Protein AF-T1AF98-F1 (afdb_monomer_lite)

Organism: NCBI:txid410659

pLDDT: mean 83.92, std 18.02, range [42.22, 96.0]

Sequence (76 aa):
LQHALTEAGAPKLMTPELIATLCDHAQGNLRALMNLAGELLALAAQREARQIDEQLFFETVAAPTPTQLKVVARKR

Structure (mmCIF, N/CA/C/O backbone):
data_AF-T1AF98-F1
#
_entry.id   AF-T1AF98-F1
#
loop_
_atom_site.group_PDB
_atom_site.id
_atom_site.type_symbol
_atom_site.label_atom_id
_atom_site.label_alt_id
_atom_site.label_comp_id
_atom_site.label_asym_id
_atom_site.label_entity_id
_atom_site.label_seq_id
_atom_site.pdbx_PDB_ins_code
_atom_site.Cartn_x
_atom_site.Cartn_y
_atom_site.Cartn_z
_atom_site.occupancy
_atom_site.B_iso_or_equiv
_atom_site.auth_seq_id
_atom_site.auth_comp_id
_atom_site.auth_asym_id
_atom_site.auth_atom_id
_atom_site.pdbx_PDB_model_num
ATOM 1 N N . LEU A 1 1 ? 0.974 -7.161 -5.822 1.00 86.50 1 LEU A N 1
ATOM 2 C CA . LEU A 1 1 ? 0.597 -6.299 -4.678 1.00 86.50 1 LEU A CA 1
ATOM 3 C C . LEU A 1 1 ? -0.732 -6.716 -4.042 1.00 86.50 1 LEU A C 1
ATOM 5 O O . LEU A 1 1 ? -0.732 -7.032 -2.863 1.00 86.50 1 LEU A O 1
ATOM 9 N N . GLN A 1 2 ? -1.827 -6.834 -4.804 1.00 92.31 2 GLN A N 1
ATOM 10 C CA . GLN A 1 2 ? -3.130 -7.301 -4.281 1.00 92.31 2 GLN A CA 1
ATOM 11 C C . GLN A 1 2 ? -3.060 -8.655 -3.548 1.00 92.31 2 GLN A C 1
ATOM 13 O O . GLN A 1 2 ? -3.613 -8.799 -2.461 1.00 92.31 2 GLN A O 1
ATOM 18 N N . HIS A 1 3 ? -2.321 -9.624 -4.103 1.00 92.38 3 HIS A N 1
ATOM 19 C CA . HIS A 1 3 ? -2.077 -10.907 -3.435 1.00 92.38 3 HIS A CA 1
ATOM 20 C C . HIS A 1 3 ? -1.409 -10.722 -2.062 1.00 92.38 3 HIS A C 1
ATOM 22 O O . HIS A 1 3 ? -1.907 -11.245 -1.077 1.00 92.38 3 HIS A O 1
ATOM 28 N N . ALA A 1 4 ? -0.362 -9.895 -1.969 1.00 91.88 4 ALA A N 1
ATOM 29 C CA . ALA A 1 4 ? 0.331 -9.628 -0.707 1.00 91.88 4 ALA A CA 1
ATOM 30 C C . ALA A 1 4 ? -0.579 -8.963 0.343 1.00 91.88 4 ALA A C 1
ATOM 32 O O . ALA A 1 4 ? -0.521 -9.323 1.513 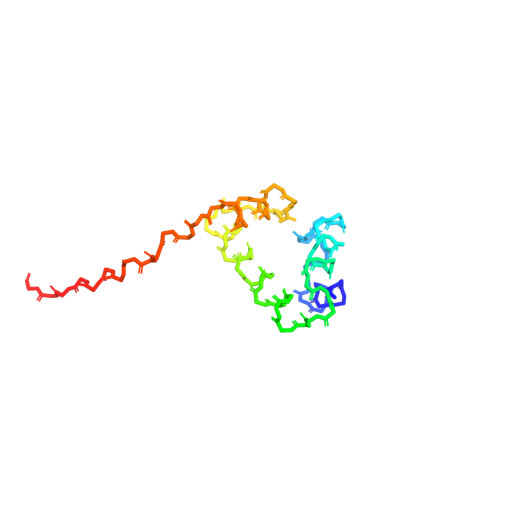1.00 91.88 4 ALA A O 1
ATOM 33 N N . LEU A 1 5 ? -1.455 -8.037 -0.067 1.00 92.88 5 LEU A N 1
ATOM 34 C CA . LEU A 1 5 ? -2.449 -7.430 0.830 1.00 92.88 5 LEU A CA 1
ATOM 35 C C . LEU A 1 5 ? -3.483 -8.448 1.327 1.00 92.88 5 LEU A C 1
ATOM 37 O O . LEU A 1 5 ? -3.925 -8.374 2.471 1.00 92.88 5 LEU A O 1
ATOM 41 N N . THR A 1 6 ? -3.860 -9.398 0.470 1.00 94.94 6 THR A N 1
ATOM 42 C CA . THR A 1 6 ? -4.799 -10.471 0.817 1.00 94.94 6 THR A CA 1
ATOM 43 C C . THR A 1 6 ? -4.170 -11.450 1.806 1.00 94.94 6 THR A C 1
ATOM 45 O O . THR A 1 6 ? -4.771 -11.723 2.839 1.00 94.94 6 THR A O 1
ATOM 48 N N . GLU A 1 7 ? -2.941 -11.903 1.542 1.00 95.25 7 GLU A N 1
ATOM 49 C CA . GLU A 1 7 ? -2.170 -12.774 2.443 1.00 95.25 7 GLU A CA 1
ATOM 50 C C . GLU A 1 7 ? -1.916 -12.113 3.806 1.00 95.25 7 GLU A C 1
ATOM 52 O O . GLU A 1 7 ? -1.965 -12.769 4.841 1.00 95.25 7 GLU A O 1
ATOM 57 N N . ALA A 1 8 ? -1.711 -10.792 3.829 1.00 92.00 8 ALA A N 1
ATOM 58 C CA . ALA A 1 8 ? -1.563 -10.021 5.062 1.00 92.00 8 ALA A CA 1
ATOM 59 C C . ALA A 1 8 ? -2.887 -9.799 5.828 1.00 92.00 8 ALA A C 1
ATOM 61 O O . ALA A 1 8 ? -2.878 -9.179 6.890 1.00 92.00 8 ALA A O 1
ATOM 62 N N . GLY A 1 9 ? -4.032 -10.249 5.300 1.00 94.75 9 GLY A N 1
ATOM 63 C CA . GLY A 1 9 ? -5.350 -10.047 5.913 1.00 94.75 9 GLY A CA 1
ATOM 64 C C . GLY A 1 9 ? -5.886 -8.615 5.808 1.00 94.75 9 GLY A C 1
ATOM 65 O O . GLY A 1 9 ? -6.884 -8.283 6.447 1.00 94.75 9 GLY A O 1
ATOM 66 N N . ALA A 1 10 ? -5.264 -7.766 4.985 1.00 92.94 10 ALA A N 1
ATOM 67 C CA . ALA A 1 10 ? -5.603 -6.353 4.831 1.00 92.94 10 ALA A CA 1
ATOM 68 C C . ALA A 1 10 ? -5.915 -5.977 3.361 1.00 92.94 10 ALA A C 1
ATOM 70 O O . ALA A 1 10 ? -5.348 -5.021 2.827 1.00 92.94 10 ALA A O 1
ATOM 71 N N . PRO A 1 11 ? -6.844 -6.681 2.676 1.00 93.12 11 PRO A N 1
ATOM 72 C CA . PRO A 1 11 ? -7.080 -6.517 1.236 1.00 93.12 11 PRO A CA 1
ATOM 73 C C . PRO A 1 11 ? -7.610 -5.132 0.838 1.00 93.12 11 PRO A C 1
ATOM 75 O O . PRO A 1 11 ? -7.512 -4.754 -0.323 1.00 93.12 11 PRO A O 1
ATOM 78 N N . LYS A 1 12 ? -8.177 -4.377 1.788 1.00 93.69 12 LYS A N 1
ATOM 79 C CA . LYS A 1 12 ? -8.747 -3.034 1.574 1.00 93.69 12 LYS A CA 1
ATOM 80 C C . LYS A 1 12 ? -7.855 -1.898 2.090 1.00 93.69 12 LYS A C 1
ATOM 82 O O . LYS A 1 12 ? -8.294 -0.753 2.118 1.00 93.69 12 LYS A O 1
ATOM 87 N N . LEU A 1 13 ? -6.636 -2.214 2.533 1.00 94.81 13 LEU A N 1
ATOM 88 C CA . LEU A 1 13 ? -5.729 -1.239 3.141 1.00 94.81 13 LEU A CA 1
ATOM 89 C C . LEU A 1 13 ? -5.280 -0.156 2.156 1.00 94.81 13 LEU A C 1
ATOM 91 O O . LEU A 1 13 ? -5.100 0.984 2.564 1.00 94.81 13 LEU A O 1
ATOM 95 N N . MET A 1 14 ? -5.110 -0.511 0.881 1.00 96.00 14 MET A N 1
ATOM 96 C CA . MET A 1 14 ? -4.745 0.411 -0.196 1.00 96.00 14 MET A CA 1
ATOM 97 C C . MET A 1 14 ? -5.914 0.589 -1.167 1.00 96.00 14 MET A C 1
ATOM 99 O O . MET A 1 14 ? -6.626 -0.382 -1.446 1.00 96.00 14 MET A O 1
ATOM 103 N N . THR A 1 15 ? -6.102 1.800 -1.696 1.00 95.81 15 THR A N 1
ATOM 104 C CA . THR A 1 15 ? -7.049 2.039 -2.798 1.00 95.81 15 THR A CA 1
ATOM 105 C C . THR A 1 15 ? -6.578 1.315 -4.069 1.00 95.81 15 THR A C 1
ATOM 107 O O . THR A 1 15 ? -5.368 1.183 -4.284 1.00 95.81 15 THR A O 1
ATOM 110 N N . PRO A 1 16 ? -7.491 0.805 -4.919 1.00 94.31 16 PRO A N 1
ATOM 111 C CA . PRO A 1 16 ? -7.125 0.188 -6.196 1.00 94.31 16 PRO A CA 1
ATOM 112 C C . PRO A 1 16 ? -6.267 1.106 -7.075 1.00 94.31 16 PRO A C 1
ATOM 114 O O . PRO A 1 16 ? -5.295 0.643 -7.679 1.00 94.31 16 PRO A O 1
ATOM 117 N N . GLU A 1 17 ? -6.596 2.398 -7.105 1.00 95.25 17 GLU A N 1
ATOM 118 C CA . GLU A 1 17 ? -5.865 3.426 -7.840 1.00 95.25 17 GLU A CA 1
ATOM 119 C C . GLU A 1 17 ? -4.433 3.608 -7.311 1.00 95.25 17 GLU A C 1
ATOM 121 O O . GLU A 1 17 ? -3.483 3.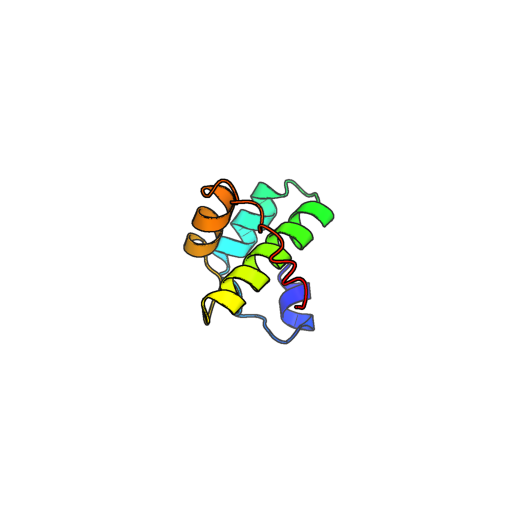674 -8.101 1.00 95.25 17 GLU A O 1
ATOM 126 N N . LEU A 1 18 ? -4.236 3.592 -5.985 1.00 95.56 18 LEU A N 1
ATOM 127 C CA . LEU A 1 18 ? -2.900 3.627 -5.392 1.00 95.56 18 LEU A CA 1
ATOM 128 C C . LEU A 1 18 ? -2.076 2.404 -5.797 1.00 95.56 18 LEU A C 1
ATOM 130 O O . LEU A 1 18 ? -0.907 2.554 -6.151 1.00 95.56 18 LEU A O 1
ATOM 134 N N . ILE A 1 19 ? -2.641 1.190 -5.767 1.00 94.88 19 ILE A N 1
ATOM 135 C CA . ILE A 1 19 ? -1.851 0.003 -6.137 1.00 94.88 19 ILE A CA 1
ATOM 136 C C . ILE A 1 19 ? -1.436 0.063 -7.611 1.00 94.88 19 ILE A C 1
ATOM 138 O O . ILE A 1 19 ? -0.309 -0.329 -7.917 1.00 94.88 19 ILE A O 1
ATOM 142 N N . ALA A 1 20 ? -2.292 0.572 -8.505 1.00 94.81 20 ALA A N 1
ATOM 143 C CA . ALA A 1 20 ? -1.926 0.802 -9.904 1.00 94.81 20 ALA A CA 1
ATOM 144 C C . ALA A 1 20 ? -0.776 1.817 -10.014 1.00 94.81 20 ALA A C 1
ATOM 146 O O . ALA A 1 20 ? 0.256 1.509 -10.606 1.00 94.81 20 ALA A O 1
ATOM 147 N N . THR A 1 21 ? -0.898 2.955 -9.328 1.00 94.38 21 THR A N 1
ATOM 148 C CA . THR A 1 21 ? 0.125 4.012 -9.290 1.00 94.38 21 THR A CA 1
ATOM 149 C C . THR A 1 21 ? 1.476 3.492 -8.790 1.00 94.38 21 THR A C 1
ATOM 151 O O . THR A 1 21 ? 2.517 3.776 -9.381 1.00 94.38 21 THR A O 1
ATOM 154 N N . LEU A 1 22 ? 1.476 2.676 -7.733 1.00 93.94 22 LEU A N 1
ATOM 155 C CA . LEU A 1 22 ? 2.684 2.043 -7.204 1.00 93.94 22 LEU A CA 1
ATOM 156 C C . LEU A 1 22 ? 3.313 1.069 -8.207 1.00 93.94 22 LEU A C 1
ATOM 158 O O . LEU A 1 22 ? 4.537 1.041 -8.344 1.00 93.94 22 LEU A O 1
ATOM 162 N N . CYS A 1 23 ? 2.499 0.277 -8.911 1.00 93.75 23 CYS A N 1
ATOM 163 C CA . CYS A 1 23 ? 2.992 -0.638 -9.942 1.00 93.75 23 CYS A CA 1
ATOM 164 C C . CYS A 1 23 ? 3.635 0.122 -11.110 1.00 93.75 23 CYS A C 1
ATOM 166 O O . CYS A 1 23 ? 4.730 -0.255 -11.538 1.00 93.75 23 CYS A O 1
ATOM 168 N N . ASP A 1 24 ? 2.995 1.197 -11.572 1.00 93.75 24 ASP A N 1
ATOM 169 C CA . ASP A 1 24 ? 3.496 2.040 -12.660 1.00 93.75 24 ASP A CA 1
ATOM 170 C C . ASP A 1 24 ? 4.789 2.756 -12.260 1.00 93.75 24 ASP A C 1
ATOM 172 O O . ASP A 1 24 ? 5.774 2.722 -12.999 1.00 93.75 24 ASP A O 1
ATOM 176 N N . HIS A 1 25 ? 4.831 3.330 -11.053 1.00 92.00 25 HIS A N 1
ATOM 177 C CA . HIS A 1 25 ? 6.021 3.992 -10.520 1.00 92.00 25 HIS A CA 1
ATOM 178 C C . HIS A 1 25 ? 7.203 3.026 -10.368 1.00 92.00 25 HIS A C 1
ATOM 180 O O . HIS A 1 25 ? 8.344 3.377 -10.661 1.00 92.00 25 HIS A O 1
ATOM 186 N N . ALA A 1 26 ? 6.941 1.792 -9.934 1.00 92.69 26 ALA A N 1
ATOM 187 C CA . ALA A 1 26 ? 7.981 0.789 -9.756 1.00 92.69 26 ALA A CA 1
ATOM 188 C C . ALA A 1 26 ? 8.514 0.213 -11.079 1.00 92.69 26 ALA A C 1
ATOM 190 O O . ALA A 1 26 ? 9.553 -0.446 -11.056 1.00 92.69 26 ALA A O 1
ATOM 191 N N . GLN A 1 27 ? 7.827 0.411 -12.213 1.00 94.00 27 GLN A N 1
ATOM 192 C CA . GLN A 1 27 ? 8.246 -0.060 -13.544 1.00 94.00 27 GLN A CA 1
ATOM 193 C C . GLN A 1 27 ? 8.678 -1.545 -13.564 1.00 94.00 27 GLN A C 1
ATOM 195 O O . GLN A 1 27 ? 9.673 -1.924 -14.180 1.00 94.00 27 GLN A O 1
ATOM 200 N N . GLY A 1 28 ? 7.956 -2.402 -12.833 1.00 91.12 28 GLY A N 1
ATOM 201 C CA . GLY A 1 28 ? 8.255 -3.837 -12.708 1.00 91.12 28 GLY A CA 1
ATOM 202 C C . GLY A 1 28 ? 9.340 -4.204 -11.682 1.00 91.12 28 GLY A C 1
ATOM 203 O O . GLY A 1 28 ? 9.568 -5.387 -11.422 1.00 91.12 28 GLY A O 1
ATOM 204 N N . ASN A 1 29 ? 9.981 -3.230 -11.034 1.00 95.19 29 ASN A N 1
ATOM 205 C CA . ASN A 1 29 ? 10.934 -3.473 -9.956 1.00 95.19 29 ASN A CA 1
ATOM 206 C C . ASN A 1 29 ? 10.209 -3.791 -8.641 1.00 95.19 29 ASN A C 1
ATOM 208 O O . ASN A 1 29 ? 9.865 -2.910 -7.8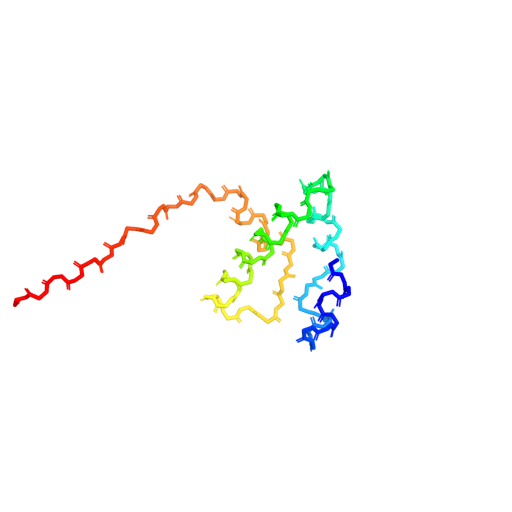53 1.00 95.19 29 ASN A O 1
ATOM 212 N N . LEU A 1 30 ? 10.036 -5.084 -8.368 1.00 93.62 30 LEU A N 1
ATOM 213 C CA . LEU A 1 30 ? 9.366 -5.570 -7.158 1.00 93.62 30 LEU A CA 1
ATOM 214 C C . LEU A 1 30 ? 10.044 -5.118 -5.856 1.00 93.62 30 LEU A C 1
ATOM 216 O O . LEU A 1 30 ? 9.359 -4.916 -4.858 1.00 93.62 30 LEU A O 1
ATOM 220 N N . ARG A 1 31 ? 11.372 -4.936 -5.844 1.00 93.94 31 ARG A N 1
ATOM 221 C CA . ARG A 1 31 ? 12.078 -4.455 -4.647 1.00 93.94 31 ARG A CA 1
ATOM 222 C C . ARG A 1 31 ? 11.732 -2.994 -4.367 1.00 93.94 31 ARG A C 1
ATOM 224 O O . ARG A 1 31 ? 11.412 -2.665 -3.231 1.00 93.94 31 ARG A O 1
ATOM 231 N N . ALA A 1 32 ? 11.770 -2.146 -5.394 1.00 92.44 32 ALA A N 1
ATOM 232 C CA . ALA A 1 32 ? 11.379 -0.743 -5.265 1.00 92.44 32 ALA A CA 1
ATOM 233 C C . ALA A 1 32 ? 9.906 -0.615 -4.846 1.00 92.44 32 ALA A C 1
ATOM 235 O O . ALA A 1 32 ? 9.604 0.119 -3.910 1.00 92.44 32 ALA A O 1
ATOM 236 N N . LEU A 1 33 ? 9.021 -1.410 -5.460 1.00 94.19 33 LEU A N 1
ATOM 237 C CA . LEU A 1 33 ? 7.602 -1.482 -5.109 1.00 94.19 33 LEU A CA 1
ATOM 238 C C . LEU A 1 33 ? 7.386 -1.785 -3.621 1.00 94.19 33 LEU A C 1
ATOM 240 O O . LEU A 1 33 ? 6.641 -1.080 -2.946 1.00 94.19 33 LEU A O 1
ATOM 244 N N . MET A 1 34 ? 8.026 -2.841 -3.109 1.00 94.31 34 MET A N 1
ATOM 245 C CA . MET A 1 34 ? 7.845 -3.266 -1.720 1.00 94.31 34 MET A CA 1
ATOM 246 C C . MET A 1 34 ? 8.457 -2.284 -0.720 1.00 94.31 34 MET A C 1
ATOM 248 O O . MET A 1 34 ? 7.877 -2.081 0.344 1.00 94.31 34 MET A O 1
ATOM 252 N N . ASN A 1 35 ? 9.586 -1.652 -1.058 1.00 93.19 35 ASN A N 1
ATOM 253 C CA . ASN A 1 35 ? 10.185 -0.616 -0.217 1.00 93.19 35 ASN A CA 1
ATOM 254 C C . ASN A 1 35 ? 9.246 0.587 -0.080 1.00 93.19 35 ASN A C 1
ATOM 256 O O . ASN A 1 35 ? 8.901 0.969 1.034 1.00 93.19 35 ASN A O 1
ATOM 260 N N . LEU A 1 36 ? 8.760 1.112 -1.205 1.00 93.00 36 LEU A N 1
ATOM 261 C CA . LEU A 1 36 ? 7.847 2.251 -1.240 1.00 93.00 36 LEU A CA 1
ATOM 262 C C . LEU A 1 36 ? 6.517 1.948 -0.531 1.00 93.00 36 LEU A C 1
ATOM 264 O O . LEU A 1 36 ? 6.023 2.756 0.250 1.00 93.00 36 LEU A O 1
ATOM 268 N N . ALA A 1 37 ? 5.954 0.753 -0.737 1.00 93.25 37 ALA A N 1
ATOM 269 C CA . ALA A 1 37 ? 4.768 0.305 -0.007 1.00 93.25 37 ALA A CA 1
ATOM 270 C C . ALA A 1 37 ? 5.013 0.229 1.513 1.00 93.25 37 ALA A C 1
ATOM 272 O O . ALA A 1 37 ? 4.126 0.566 2.297 1.00 93.25 37 ALA A O 1
ATOM 273 N N . GLY A 1 38 ? 6.210 -0.190 1.933 1.00 93.19 38 GLY A N 1
ATOM 274 C CA . GLY A 1 38 ? 6.619 -0.204 3.337 1.00 93.19 38 GLY A CA 1
ATOM 275 C C . GLY A 1 38 ? 6.755 1.198 3.934 1.00 93.19 38 GLY A C 1
ATOM 276 O O . GLY A 1 38 ? 6.298 1.433 5.052 1.00 93.19 38 GLY A O 1
ATOM 277 N N . GLU A 1 39 ? 7.321 2.143 3.183 1.00 93.12 39 GLU A N 1
ATOM 278 C CA . GLU A 1 39 ? 7.410 3.554 3.581 1.00 93.12 39 GLU A CA 1
ATOM 279 C C . GLU A 1 39 ? 6.019 4.175 3.762 1.00 93.12 39 GLU A C 1
ATOM 281 O O . GLU A 1 39 ? 5.746 4.791 4.796 1.00 93.12 39 GLU A O 1
ATOM 286 N N . LEU A 1 40 ? 5.103 3.931 2.818 1.00 93.62 40 LEU A N 1
ATOM 287 C CA . LEU A 1 40 ? 3.712 4.377 2.923 1.00 93.62 40 LEU A CA 1
ATOM 288 C C . LEU A 1 40 ? 2.992 3.766 4.117 1.00 93.62 40 LEU A C 1
ATOM 290 O O . LEU A 1 40 ? 2.261 4.464 4.814 1.00 93.62 40 LEU A O 1
ATOM 294 N N . LEU A 1 41 ? 3.212 2.479 4.387 1.00 93.62 41 LEU A N 1
ATOM 295 C CA . LEU A 1 41 ? 2.632 1.815 5.548 1.00 93.62 41 LEU A CA 1
ATOM 296 C C . LEU A 1 41 ? 3.131 2.438 6.858 1.00 93.62 41 LEU A C 1
ATOM 298 O O . LEU A 1 41 ? 2.341 2.675 7.772 1.00 93.62 41 LEU A O 1
ATOM 302 N N . ALA A 1 42 ? 4.427 2.744 6.947 1.00 93.25 42 ALA A N 1
ATOM 303 C CA . ALA A 1 42 ? 5.005 3.403 8.112 1.00 93.25 42 ALA A CA 1
ATOM 304 C C . ALA A 1 42 ? 4.462 4.830 8.299 1.00 93.25 42 ALA A C 1
ATOM 306 O O . ALA A 1 42 ? 4.236 5.252 9.435 1.00 93.25 42 ALA A O 1
ATOM 307 N N . LEU A 1 43 ? 4.237 5.572 7.212 1.00 91.50 43 LEU A N 1
ATOM 308 C CA . LEU A 1 43 ? 3.610 6.896 7.257 1.00 91.50 43 LEU A CA 1
ATOM 309 C C . LEU A 1 43 ? 2.134 6.827 7.650 1.00 91.50 43 LEU A C 1
ATOM 311 O O . LEU A 1 43 ? 1.692 7.600 8.498 1.00 91.50 43 LEU A O 1
ATOM 315 N N . ALA A 1 44 ? 1.386 5.878 7.090 1.00 92.88 44 ALA A N 1
ATOM 316 C CA . ALA A 1 44 ? -0.007 5.646 7.444 1.00 92.88 44 ALA A CA 1
ATOM 317 C C . ALA A 1 44 ? -0.148 5.311 8.934 1.00 92.88 44 ALA A C 1
ATOM 319 O O . ALA A 1 44 ? -1.006 5.874 9.608 1.00 92.88 44 ALA A O 1
ATOM 320 N N . ALA A 1 45 ? 0.749 4.476 9.469 1.00 92.94 45 ALA A N 1
ATOM 321 C CA . ALA A 1 45 ? 0.789 4.155 10.892 1.00 92.94 45 ALA A CA 1
ATOM 322 C C . ALA A 1 45 ? 1.085 5.388 11.764 1.00 92.94 45 ALA A C 1
ATOM 324 O O . ALA A 1 45 ? 0.408 5.599 12.765 1.00 92.94 45 ALA A O 1
ATOM 325 N N . GLN A 1 46 ? 2.048 6.231 11.372 1.00 92.62 46 GLN A N 1
ATOM 326 C CA . GLN A 1 46 ? 2.370 7.475 12.091 1.00 92.62 46 GLN A CA 1
ATOM 327 C C . GLN A 1 46 ? 1.210 8.475 12.117 1.00 92.62 46 GLN A C 1
ATOM 329 O O . GLN A 1 46 ? 1.103 9.265 13.050 1.00 92.62 46 GLN A O 1
ATOM 334 N N . ARG A 1 47 ? 0.361 8.460 11.087 1.00 91.06 47 ARG A N 1
ATOM 335 C CA . ARG A 1 47 ? -0.787 9.364 10.950 1.00 91.06 47 ARG A CA 1
ATOM 336 C C . ARG A 1 47 ? -2.109 8.756 11.401 1.00 91.06 47 ARG A C 1
ATOM 338 O O . ARG A 1 47 ? -3.142 9.397 11.238 1.00 91.06 47 ARG A O 1
ATOM 345 N N . GLU A 1 48 ? -2.081 7.525 11.909 1.00 92.44 48 GLU A N 1
ATOM 346 C CA . GLU A 1 48 ? -3.279 6.751 12.251 1.00 92.44 48 GLU A CA 1
ATOM 347 C C . GLU A 1 48 ? -4.290 6.681 11.086 1.00 92.44 48 GLU A C 1
ATOM 349 O O . GLU A 1 48 ? -5.510 6.637 11.270 1.00 92.44 48 GLU A O 1
ATOM 354 N N . ALA A 1 49 ? -3.773 6.674 9.853 1.00 91.69 49 ALA A N 1
ATOM 355 C CA . ALA A 1 49 ? -4.583 6.627 8.651 1.00 91.69 49 ALA A CA 1
ATOM 356 C C . ALA A 1 49 ? -5.219 5.239 8.506 1.00 91.69 49 ALA A C 1
ATOM 358 O O . ALA A 1 4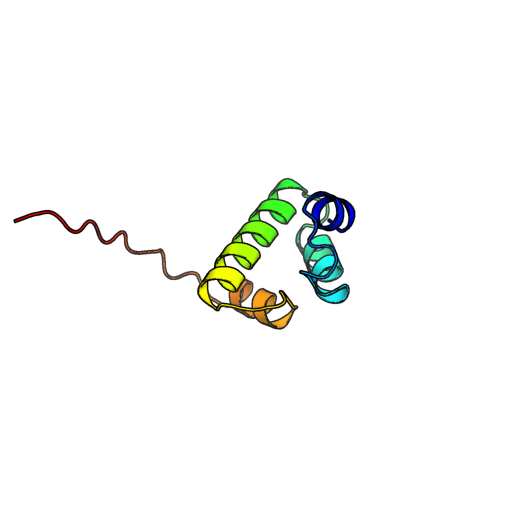9 ? -4.543 4.209 8.533 1.00 91.69 49 ALA A O 1
ATOM 359 N N . ARG A 1 50 ? -6.544 5.209 8.334 1.00 91.00 50 ARG A N 1
ATOM 360 C CA . ARG A 1 50 ? -7.314 3.960 8.189 1.00 91.00 50 ARG A CA 1
ATOM 361 C C . ARG A 1 50 ? -7.142 3.294 6.825 1.00 91.00 50 ARG A C 1
ATOM 363 O O . AR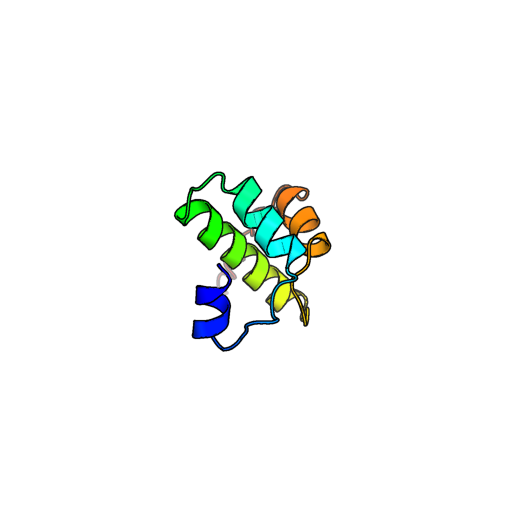G A 1 50 ? -7.419 2.105 6.694 1.00 91.00 50 ARG A O 1
ATOM 370 N N . GLN A 1 51 ? -6.737 4.063 5.824 1.00 93.56 51 GLN A N 1
ATOM 371 C CA . GLN A 1 51 ? -6.531 3.620 4.454 1.00 93.56 51 GLN A CA 1
ATOM 372 C C . GLN A 1 51 ? -5.347 4.385 3.865 1.00 93.56 51 GLN A C 1
ATOM 374 O O . GLN A 1 51 ? -5.101 5.532 4.235 1.00 93.56 51 GLN A O 1
ATOM 379 N N . ILE A 1 52 ? -4.611 3.729 2.976 1.00 95.62 52 ILE A N 1
ATOM 380 C CA . ILE A 1 52 ? -3.503 4.302 2.220 1.00 95.62 52 ILE A CA 1
ATOM 381 C C . ILE A 1 52 ? -4.032 4.614 0.819 1.00 95.62 52 ILE A C 1
ATOM 383 O O . ILE A 1 52 ? -4.482 3.710 0.111 1.00 95.62 52 ILE A O 1
ATOM 387 N N . ASP A 1 53 ? -3.990 5.881 0.435 1.00 94.56 53 ASP A N 1
ATOM 388 C CA . ASP A 1 53 ? -4.492 6.391 -0.838 1.00 94.56 53 ASP A CA 1
ATOM 389 C C . ASP A 1 53 ? -3.398 7.149 -1.609 1.00 94.56 53 ASP A C 1
ATOM 391 O O . ASP A 1 53 ? -2.243 7.270 -1.180 1.00 94.56 53 ASP A O 1
ATOM 395 N N . GLU A 1 54 ? -3.758 7.649 -2.786 1.00 93.50 54 GLU A N 1
ATOM 396 C CA . GLU A 1 54 ? -2.865 8.413 -3.649 1.00 93.50 54 GLU A CA 1
ATOM 397 C C . GLU A 1 54 ? -2.404 9.715 -2.989 1.00 93.50 54 GLU A C 1
ATOM 399 O O . GLU A 1 54 ? -1.287 10.158 -3.246 1.00 93.50 54 GLU A O 1
ATOM 404 N N . GLN A 1 55 ? -3.213 10.311 -2.105 1.00 90.19 55 GLN A N 1
ATOM 405 C CA . GLN A 1 55 ? -2.831 11.532 -1.396 1.00 90.19 55 GLN A CA 1
ATOM 406 C C . GLN A 1 55 ? -1.617 11.274 -0.501 1.00 90.19 55 GLN A C 1
ATOM 408 O O . GLN A 1 55 ? -0.619 11.991 -0.602 1.00 90.19 55 GLN A O 1
ATOM 413 N N . LEU A 1 56 ? -1.653 10.201 0.297 1.00 89.69 56 LEU A N 1
ATOM 414 C CA . LEU A 1 56 ? -0.518 9.805 1.132 1.00 89.69 56 LEU A CA 1
ATOM 415 C C . LEU A 1 56 ? 0.726 9.483 0.284 1.00 89.69 56 LEU A C 1
ATOM 417 O O . LEU A 1 56 ? 1.855 9.807 0.665 1.00 89.69 56 LEU A O 1
ATOM 421 N N . PHE A 1 57 ? 0.526 8.876 -0.888 1.00 91.75 57 PHE A N 1
ATOM 422 C CA . PHE A 1 57 ? 1.604 8.617 -1.840 1.00 91.75 57 PHE A CA 1
ATOM 423 C C . PHE A 1 57 ? 2.253 9.896 -2.363 1.00 91.75 57 PHE A C 1
ATOM 425 O O . PHE A 1 57 ? 3.478 10.022 -2.297 1.00 91.75 57 PHE A O 1
ATOM 432 N N . PHE A 1 58 ? 1.461 10.865 -2.822 1.00 89.88 58 PHE A N 1
ATOM 433 C CA . PHE A 1 58 ? 1.998 12.129 -3.313 1.00 89.88 58 PHE A CA 1
ATOM 434 C C . PHE A 1 58 ? 2.757 12.881 -2.233 1.00 89.88 58 PHE A C 1
ATOM 436 O O . PHE A 1 58 ? 3.802 13.446 -2.524 1.00 89.88 58 PHE A O 1
ATOM 443 N N . GLU A 1 59 ? 2.302 12.845 -0.986 1.00 85.94 59 GLU A N 1
ATOM 444 C CA . GLU A 1 59 ? 3.045 13.452 0.117 1.00 85.94 59 GLU A CA 1
ATOM 445 C C . GLU A 1 59 ? 4.405 12.790 0.354 1.00 85.94 59 GLU A C 1
ATOM 447 O O . GLU A 1 59 ? 5.380 13.477 0.648 1.00 85.94 59 GLU A O 1
ATOM 452 N N . THR A 1 60 ? 4.490 11.472 0.182 1.00 81.31 60 THR A N 1
ATOM 453 C CA . THR A 1 60 ? 5.732 10.709 0.377 1.00 81.31 60 THR A CA 1
ATOM 454 C C . THR A 1 60 ? 6.736 10.964 -0.746 1.00 81.31 60 THR A C 1
ATOM 456 O O . THR A 1 60 ? 7.930 11.080 -0.492 1.00 81.31 60 THR A O 1
ATOM 459 N N . VAL A 1 61 ? 6.256 11.083 -1.987 1.00 79.38 61 VAL A N 1
ATOM 460 C CA . VAL A 1 61 ? 7.102 11.322 -3.169 1.00 79.38 61 VAL A CA 1
ATOM 461 C C . VAL A 1 61 ? 7.440 12.806 -3.356 1.00 79.38 61 VAL A C 1
ATOM 463 O O . VAL A 1 61 ? 8.522 13.130 -3.840 1.00 79.38 61 VAL A O 1
ATOM 466 N N . ALA A 1 62 ? 6.537 13.718 -2.985 1.00 69.00 62 ALA A N 1
ATOM 467 C CA . ALA A 1 62 ? 6.742 15.160 -3.124 1.00 69.00 62 ALA A CA 1
ATOM 468 C C . ALA A 1 62 ? 7.517 15.775 -1.951 1.00 69.00 62 ALA A C 1
ATOM 470 O O . ALA A 1 62 ? 8.160 16.810 -2.133 1.00 69.00 62 ALA A O 1
ATOM 471 N N . ALA A 1 63 ? 7.479 15.176 -0.756 1.00 56.03 63 ALA A N 1
ATOM 472 C CA . ALA A 1 63 ? 8.297 15.646 0.350 1.00 56.03 63 ALA A CA 1
ATOM 473 C C . ALA A 1 63 ? 9.750 15.177 0.157 1.00 56.03 63 ALA A C 1
ATOM 475 O O . ALA A 1 63 ? 10.008 13.973 0.195 1.00 56.03 63 ALA A O 1
ATOM 476 N N . PRO A 1 64 ? 10.743 16.078 0.020 1.00 48.78 64 PRO A N 1
ATOM 477 C CA . PRO A 1 64 ? 12.119 15.682 0.267 1.00 48.78 64 PRO A CA 1
ATOM 478 C C . PRO A 1 64 ? 12.182 15.252 1.734 1.00 48.78 64 PRO A C 1
ATOM 480 O O . PRO A 1 64 ? 11.979 16.073 2.626 1.00 48.78 64 PRO A O 1
ATOM 483 N N . THR A 1 65 ? 12.393 13.962 1.994 1.00 48.44 65 THR A N 1
ATOM 484 C CA . THR A 1 65 ? 12.471 13.417 3.354 1.00 48.44 65 THR A CA 1
ATOM 485 C C . THR A 1 65 ? 13.422 14.272 4.199 1.00 48.44 65 THR A C 1
ATOM 487 O O . THR A 1 65 ? 14.620 14.298 3.892 1.00 48.44 65 THR A O 1
ATOM 490 N N . PRO A 1 66 ? 12.977 14.958 5.272 1.00 47.62 66 PRO A N 1
ATOM 491 C CA . PRO A 1 66 ? 13.918 15.395 6.280 1.00 47.62 66 PRO A CA 1
ATOM 492 C C . PRO A 1 66 ? 14.431 14.115 6.933 1.00 47.62 66 PRO A C 1
ATOM 494 O O . PRO A 1 66 ? 13.699 13.426 7.644 1.00 47.62 66 PRO A O 1
ATOM 497 N N . THR A 1 67 ? 15.677 13.761 6.613 1.00 43.09 67 THR A N 1
ATOM 498 C CA . THR A 1 67 ? 16.483 12.759 7.312 1.00 43.09 67 THR A CA 1
ATOM 499 C C . THR A 1 67 ? 16.097 12.757 8.781 1.00 43.09 67 THR A C 1
ATOM 501 O O . THR A 1 67 ? 16.254 13.779 9.451 1.00 43.09 67 THR A O 1
ATOM 504 N N . GLN A 1 68 ? 15.580 11.629 9.275 1.00 48.62 68 GLN A N 1
ATOM 505 C CA . GLN A 1 68 ? 15.347 11.443 10.699 1.00 48.62 68 GLN A CA 1
ATOM 506 C C . GLN A 1 68 ? 16.671 11.700 11.423 1.00 48.62 68 GLN A C 1
ATOM 508 O O . GLN A 1 68 ? 17.579 10.865 11.430 1.00 48.62 68 GLN A O 1
ATOM 513 N N . LEU A 1 69 ? 16.805 12.896 11.995 1.00 46.38 69 LEU A N 1
ATOM 514 C CA . LEU A 1 69 ? 17.887 13.234 12.895 1.00 46.38 69 LEU A CA 1
ATOM 515 C C . LEU A 1 69 ? 17.703 12.336 14.109 1.00 46.38 69 LEU A C 1
ATOM 517 O O . LEU A 1 69 ? 16.835 12.543 14.952 1.00 46.38 69 LEU A O 1
ATOM 521 N N . LYS A 1 70 ? 18.514 11.286 14.127 1.00 44.25 70 LYS A N 1
ATOM 522 C CA . LYS A 1 70 ? 18.731 10.352 15.220 1.00 44.25 70 LYS A CA 1
ATOM 523 C C . LYS A 1 70 ? 18.859 11.154 16.522 1.00 44.25 70 LYS A C 1
ATOM 525 O O . LYS A 1 70 ? 19.933 11.676 16.819 1.00 44.25 70 LYS A O 1
ATOM 530 N N . VAL A 1 71 ? 17.785 11.257 17.310 1.00 42.97 71 VAL A N 1
ATOM 531 C CA . VAL A 1 71 ? 17.879 11.752 18.688 1.00 42.97 71 VAL A CA 1
ATOM 532 C C . VAL A 1 71 ? 18.528 10.637 19.494 1.00 42.97 71 VAL A C 1
ATOM 534 O O . VAL A 1 71 ? 17.881 9.801 20.119 1.00 42.97 71 VAL A O 1
ATOM 537 N N . VAL A 1 72 ? 19.857 10.602 19.439 1.00 48.09 72 VAL A N 1
ATOM 538 C CA . VAL A 1 72 ? 20.664 9.915 20.436 1.00 48.09 72 VAL A CA 1
ATOM 539 C C . VAL A 1 72 ? 20.564 10.770 21.695 1.00 48.09 72 VAL A C 1
ATOM 541 O O . VAL A 1 72 ? 21.388 11.652 21.930 1.00 48.09 72 VAL A O 1
ATOM 544 N N . ALA A 1 73 ? 19.520 10.541 22.493 1.00 48.03 73 ALA A N 1
ATOM 545 C CA . ALA A 1 73 ? 19.436 11.063 23.849 1.00 48.03 73 ALA A CA 1
ATOM 546 C C . ALA A 1 73 ? 20.523 10.371 24.685 1.00 48.03 73 ALA A C 1
ATOM 548 O O . ALA A 1 73 ? 20.341 9.304 25.272 1.00 48.03 73 ALA A O 1
ATOM 549 N N . ARG A 1 74 ? 21.720 10.959 24.658 1.00 42.22 74 ARG A N 1
ATOM 550 C CA . ARG A 1 74 ? 22.856 10.561 25.477 1.00 42.22 74 ARG A CA 1
ATOM 551 C C . ARG A 1 74 ? 22.593 11.023 26.909 1.00 42.22 74 ARG A C 1
ATOM 553 O O . ARG A 1 74 ? 22.669 12.204 27.211 1.00 42.22 74 ARG A O 1
ATOM 560 N N . LYS A 1 75 ? 22.303 10.041 27.759 1.00 42.88 75 LYS A N 1
ATOM 561 C CA . LYS A 1 75 ? 22.435 10.018 29.222 1.00 42.88 75 LYS A CA 1
ATOM 562 C C . LYS A 1 75 ? 23.426 11.058 29.779 1.00 42.88 75 LYS A C 1
ATOM 564 O O . LYS A 1 75 ? 24.622 10.939 29.494 1.00 42.88 75 LYS A O 1
ATOM 569 N N . ARG A 1 76 ? 22.942 11.963 30.638 1.00 50.25 76 ARG A N 1
ATOM 570 C CA . ARG A 1 76 ? 23.575 12.403 31.895 1.00 50.25 76 ARG A CA 1
ATOM 571 C C . ARG A 1 76 ? 22.591 13.184 32.752 1.00 50.25 76 ARG A C 1
ATOM 573 O O . ARG A 1 76 ? 21.877 14.025 32.174 1.00 50.25 76 ARG A O 1
#

Foldseek 3Di:
DLVVCVVVVRNQQEDPVVLVVLCVVCVPVPVSSVVLVVVLVVVCVVVVPSHRYVVSVCCVVVDPDPPPPPPPVDDD

Radius of gyration: 14.54 Å; chains: 1; bounding box: 32×28×45 Å

Secondary s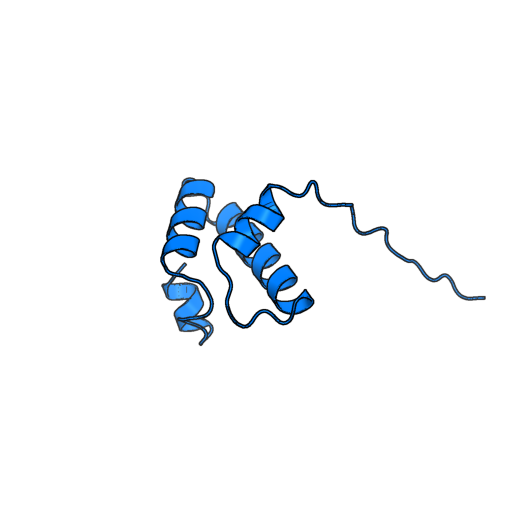tructure (DSSP, 8-state):
-HHHHHHTT-TTSB-HHHHHHHHHHHTT-HHHHHHHHHHHHHHHHHTT-SSB-HHHHHHHHHS-------------